Protein AF-A0A081RKS5-F1 (afdb_monomer_lite)

Foldseek 3Di:
DADWDFDFFQADDPPPGDDTDGQDIATPVLPVVLVVLLVVCCVVQPDPPDDSNNVSNQQPVQVGDDPSRHSNSSSVSCVVSRDDDDCVVPVVSRDDVPDPDDDDDDDDDDPPPD

Sequence (114 aa):
MYANYQMLLGGRSDGDTMLGQICHRVPAKRVIPVILKIIELFKEHKKPDDTLKSWIHRVATNSEDSEIKTLNDIRKAIDPLTIPPTKEEDPDFYLDYGSDTSYHTKTGKGECAA

Radius of gyration: 19.36 Å; chains: 1; bounding box: 32×30×69 Å

Secondary structure (DSSP, 8-state):
---EEEEEES-B-STT-BPPEEEEEEEGGGHHHHHHHHHHHHHHHPPTT--HHHHHHHHHTT---SS--SHHHHHHHHHHHHPPPPTTT-SGGGSPTT--SPP-------SS--

pLDDT: mean 88.57, std 11.99, range [44.41, 98.31]

Structure (mmCIF, N/CA/C/O backbone):
data_AF-A0A081RKS5-F1
#
_entry.id   AF-A0A081RKS5-F1
#
loop_
_atom_site.group_PDB
_atom_site.id
_atom_site.type_symbol
_atom_site.label_atom_id
_atom_site.label_alt_id
_atom_site.label_comp_id
_atom_site.label_asym_id
_atom_site.label_entity_id
_atom_site.label_seq_id
_atom_site.pdbx_PDB_ins_code
_atom_site.Cartn_x
_atom_site.Cartn_y
_atom_site.Cartn_z
_atom_site.occupancy
_atom_site.B_iso_or_equiv
_atom_site.auth_seq_id
_atom_site.auth_comp_id
_atom_site.auth_asym_id
_atom_site.auth_atom_id
_atom_site.pdbx_PDB_model_num
ATOM 1 N N . MET A 1 1 ? -5.347 4.565 20.993 1.00 75.00 1 MET A N 1
ATOM 2 C CA . MET A 1 1 ? -4.450 3.655 20.247 1.00 75.00 1 MET A CA 1
ATOM 3 C C . MET A 1 1 ? -5.303 2.948 19.210 1.00 75.00 1 MET A C 1
ATOM 5 O O . MET A 1 1 ? -6.434 2.635 19.546 1.00 75.00 1 MET A O 1
ATOM 9 N N . TYR A 1 2 ? -4.820 2.775 17.981 1.00 86.50 2 TYR A N 1
ATOM 10 C CA . TYR A 1 2 ? -5.541 2.093 16.898 1.00 86.50 2 TYR A CA 1
ATOM 11 C C . TYR A 1 2 ? -4.638 1.032 16.262 1.00 86.50 2 TYR A C 1
ATOM 13 O O . TYR A 1 2 ? -3.407 1.137 16.336 1.00 86.50 2 TYR A O 1
ATOM 21 N N . ALA A 1 3 ? -5.240 0.005 15.664 1.00 88.44 3 ALA A N 1
ATOM 22 C CA . ALA A 1 3 ? -4.509 -1.073 15.008 1.00 88.44 3 ALA A CA 1
ATOM 23 C C . ALA A 1 3 ? -3.773 -0.567 13.756 1.00 88.44 3 ALA A C 1
ATOM 25 O O . ALA A 1 3 ? -4.285 0.261 13.000 1.00 88.44 3 ALA A O 1
ATOM 26 N N . ASN A 1 4 ? -2.554 -1.066 13.540 1.00 92.44 4 ASN A N 1
ATOM 27 C CA . ASN A 1 4 ? -1.706 -0.709 12.406 1.00 92.44 4 ASN A CA 1
ATOM 28 C C . ASN A 1 4 ? -1.036 -1.953 11.828 1.00 92.44 4 ASN A C 1
ATOM 30 O O . ASN A 1 4 ? -0.602 -2.830 12.573 1.00 92.44 4 ASN A O 1
ATOM 34 N N . TYR A 1 5 ? -0.864 -1.967 10.511 1.00 94.44 5 TYR A N 1
ATOM 35 C CA . TYR A 1 5 ? -0.100 -2.979 9.793 1.00 94.44 5 TYR A CA 1
ATOM 36 C C . TYR A 1 5 ? 1.202 -2.392 9.261 1.00 94.44 5 TYR A C 1
ATOM 38 O O . TYR A 1 5 ? 1.255 -1.240 8.828 1.00 94.44 5 TYR A O 1
ATOM 46 N N . GLN A 1 6 ? 2.266 -3.189 9.267 1.00 96.56 6 GLN A N 1
ATOM 47 C CA . GLN A 1 6 ? 3.486 -2.850 8.546 1.00 96.56 6 GLN A CA 1
ATOM 48 C C . GLN A 1 6 ? 3.353 -3.346 7.107 1.00 96.56 6 GLN A C 1
ATOM 50 O O . GLN A 1 6 ? 3.217 -4.543 6.874 1.00 96.56 6 GLN A O 1
ATOM 55 N N . MET A 1 7 ? 3.375 -2.424 6.147 1.00 97.19 7 MET A N 1
ATOM 56 C CA . MET A 1 7 ? 3.329 -2.740 4.726 1.00 97.19 7 MET A CA 1
ATOM 57 C C . MET A 1 7 ? 4.746 -2.959 4.198 1.00 97.19 7 MET A C 1
ATOM 59 O O . MET A 1 7 ? 5.606 -2.080 4.321 1.00 97.19 7 MET A O 1
ATOM 63 N N . LEU A 1 8 ? 4.965 -4.122 3.587 1.00 96.81 8 LEU A N 1
ATOM 64 C CA . LEU A 1 8 ? 6.198 -4.469 2.893 1.00 96.81 8 LEU A CA 1
ATOM 65 C C . LEU A 1 8 ? 5.920 -4.590 1.390 1.00 96.81 8 LEU A C 1
ATOM 67 O O . LEU A 1 8 ? 4.906 -5.166 1.002 1.00 96.81 8 LEU A O 1
ATOM 71 N N . LEU A 1 9 ? 6.817 -4.070 0.553 1.00 96.00 9 LEU A N 1
ATOM 72 C CA . LEU A 1 9 ? 6.720 -4.116 -0.911 1.00 96.00 9 LEU A CA 1
ATOM 73 C C . LEU A 1 9 ? 8.016 -4.648 -1.535 1.00 96.00 9 LEU A C 1
ATOM 75 O O . LEU A 1 9 ? 9.073 -4.608 -0.914 1.00 96.00 9 LEU A O 1
ATOM 79 N N . GLY A 1 10 ? 7.934 -5.160 -2.765 1.00 92.75 10 GLY A N 1
ATOM 80 C CA . GLY A 1 10 ? 9.106 -5.615 -3.529 1.00 92.75 10 GLY A CA 1
ATOM 81 C C . GLY A 1 10 ? 9.590 -7.036 -3.224 1.00 92.75 10 GLY A C 1
ATOM 82 O O . GLY A 1 10 ? 10.551 -7.484 -3.840 1.00 92.75 10 GLY A O 1
ATOM 83 N N . GLY A 1 11 ? 8.920 -7.763 -2.323 1.00 93.00 11 GLY A N 1
ATOM 84 C CA . GLY A 1 11 ? 9.255 -9.158 -2.030 1.00 93.00 11 GLY A CA 1
ATOM 85 C C . GLY A 1 11 ? 8.946 -10.092 -3.205 1.00 93.00 11 GLY A C 1
ATOM 86 O O . GLY A 1 11 ? 7.909 -9.952 -3.859 1.00 93.00 11 GLY A O 1
ATOM 87 N N . ARG A 1 12 ? 9.836 -11.053 -3.470 1.00 88.88 12 ARG A N 1
ATOM 88 C CA . ARG A 1 12 ? 9.730 -12.033 -4.562 1.00 88.88 12 ARG A CA 1
ATOM 89 C C . ARG A 1 12 ? 10.275 -13.392 -4.140 1.00 88.88 12 ARG A C 1
ATOM 91 O O . ARG A 1 12 ? 11.187 -13.466 -3.324 1.00 88.88 12 ARG A O 1
ATOM 98 N N . SER A 1 13 ? 9.731 -14.452 -4.729 1.00 89.06 13 SER A N 1
ATOM 99 C CA . SER A 1 13 ? 10.110 -15.851 -4.476 1.00 89.06 13 SER A CA 1
ATOM 100 C C . SER A 1 13 ? 10.394 -16.640 -5.762 1.00 89.06 13 SER A C 1
ATOM 102 O O . SER A 1 13 ? 10.323 -17.866 -5.771 1.00 89.06 13 SER A O 1
ATOM 104 N N . ASP A 1 14 ? 10.646 -15.941 -6.870 1.00 85.75 14 ASP A N 1
ATOM 105 C CA . ASP A 1 14 ? 11.092 -16.536 -8.131 1.00 85.75 14 ASP A CA 1
ATOM 106 C C . ASP A 1 14 ? 12.629 -16.536 -8.230 1.00 85.75 14 ASP A C 1
ATOM 108 O O . ASP A 1 14 ? 13.313 -16.457 -7.208 1.00 85.75 14 ASP A O 1
ATOM 112 N N . GLY A 1 15 ? 13.180 -16.662 -9.445 1.00 76.56 15 GLY A N 1
ATOM 113 C CA . GLY A 1 15 ? 14.630 -16.707 -9.683 1.00 76.56 15 GLY A CA 1
ATOM 114 C C . GLY A 1 15 ? 15.408 -15.523 -9.093 1.00 76.56 15 GLY A C 1
ATOM 115 O O . GLY A 1 15 ? 16.572 -15.692 -8.747 1.00 76.56 15 GLY A O 1
ATOM 116 N N . ASP A 1 16 ? 14.737 -14.386 -8.878 1.00 79.19 16 ASP A N 1
ATOM 117 C CA . ASP A 1 16 ? 15.265 -13.190 -8.218 1.00 79.19 16 ASP A CA 1
ATOM 118 C C . ASP A 1 16 ? 14.630 -13.026 -6.828 1.00 79.19 16 ASP A C 1
ATOM 120 O O . ASP A 1 16 ? 13.920 -12.058 -6.540 1.00 79.19 16 ASP A O 1
ATOM 124 N N . THR A 1 17 ? 14.821 -14.023 -5.961 1.00 87.44 17 THR A N 1
ATOM 125 C CA . THR A 1 17 ? 14.226 -14.028 -4.618 1.00 87.44 17 THR A CA 1
ATOM 126 C C . THR A 1 17 ? 14.718 -12.837 -3.794 1.00 87.44 17 THR A C 1
ATOM 128 O O . THR A 1 17 ? 15.917 -12.634 -3.606 1.00 87.44 17 THR A O 1
ATOM 131 N N . MET A 1 18 ? 13.775 -12.064 -3.258 1.00 90.62 18 MET A N 1
ATOM 132 C CA . MET A 1 18 ? 14.034 -10.857 -2.475 1.00 90.62 18 MET A CA 1
ATOM 133 C C . MET A 1 18 ? 13.051 -10.763 -1.310 1.00 90.62 18 MET A C 1
ATOM 135 O O . MET A 1 18 ? 11.861 -11.045 -1.457 1.00 90.62 18 MET A O 1
ATOM 139 N N . LEU A 1 19 ? 13.530 -10.317 -0.148 1.00 93.25 19 LEU A N 1
ATOM 140 C CA . LEU A 1 19 ? 12.648 -9.967 0.964 1.00 93.25 19 LEU A CA 1
ATOM 141 C C . LEU A 1 19 ? 11.908 -8.662 0.660 1.00 93.25 19 LEU A C 1
ATOM 143 O O . LEU A 1 19 ? 12.458 -7.747 0.048 1.00 93.25 19 LEU A O 1
ATOM 147 N N . GLY A 1 20 ? 10.662 -8.568 1.125 1.00 93.19 20 GLY A N 1
ATOM 148 C CA . GLY A 1 20 ? 9.922 -7.313 1.075 1.00 93.19 20 GLY A CA 1
ATOM 149 C C . GLY A 1 20 ? 10.617 -6.234 1.904 1.00 93.19 20 GLY A C 1
ATOM 150 O O . GLY A 1 20 ? 11.129 -6.496 2.991 1.00 93.19 20 GLY A O 1
ATOM 151 N N . GLN A 1 21 ? 10.616 -5.010 1.397 1.00 94.56 21 GLN A N 1
ATOM 152 C CA . GLN A 1 21 ? 11.156 -3.844 2.078 1.00 94.56 21 GLN A CA 1
ATOM 153 C C . GLN A 1 21 ? 10.030 -3.080 2.764 1.00 94.56 21 GLN A C 1
ATOM 155 O O . GLN A 1 21 ? 8.934 -2.941 2.220 1.00 94.56 21 GLN A O 1
ATOM 160 N N . ILE A 1 22 ? 10.301 -2.572 3.966 1.00 95.62 22 ILE A N 1
ATOM 161 C CA . ILE A 1 22 ? 9.341 -1.766 4.723 1.00 95.62 22 ILE A CA 1
ATOM 162 C C . ILE A 1 22 ? 9.034 -0.493 3.927 1.00 95.62 22 ILE A C 1
ATOM 164 O O . ILE A 1 22 ? 9.928 0.314 3.686 1.00 95.62 22 ILE A O 1
ATOM 168 N N . CYS A 1 23 ? 7.767 -0.301 3.561 1.00 96.19 23 CYS A N 1
ATOM 169 C CA . CYS A 1 23 ? 7.312 0.885 2.838 1.00 96.19 23 CYS A CA 1
ATOM 170 C C . CYS A 1 23 ? 6.603 1.875 3.773 1.00 96.19 23 CYS A C 1
ATOM 172 O O . CYS A 1 23 ? 6.992 3.038 3.840 1.00 96.19 23 CYS A O 1
ATOM 174 N N . HIS A 1 24 ? 5.598 1.423 4.537 1.00 96.69 24 HIS A N 1
ATOM 175 C CA . HIS A 1 24 ? 4.825 2.299 5.428 1.00 96.69 24 HIS A CA 1
ATOM 176 C C . HIS A 1 24 ? 4.157 1.521 6.576 1.00 96.69 24 HIS A C 1
ATOM 178 O O . HIS A 1 24 ? 3.910 0.321 6.470 1.00 96.69 24 HIS A O 1
ATOM 184 N N . ARG A 1 25 ? 3.829 2.202 7.680 1.00 95.81 25 ARG A N 1
ATOM 185 C CA . ARG A 1 25 ? 2.857 1.732 8.688 1.00 95.81 25 ARG A CA 1
ATOM 186 C C . ARG A 1 25 ? 1.458 2.253 8.370 1.00 95.81 25 ARG A C 1
ATOM 188 O O . ARG A 1 25 ? 1.275 3.462 8.326 1.00 95.81 25 ARG A O 1
ATOM 195 N N . VAL A 1 26 ? 0.497 1.373 8.136 1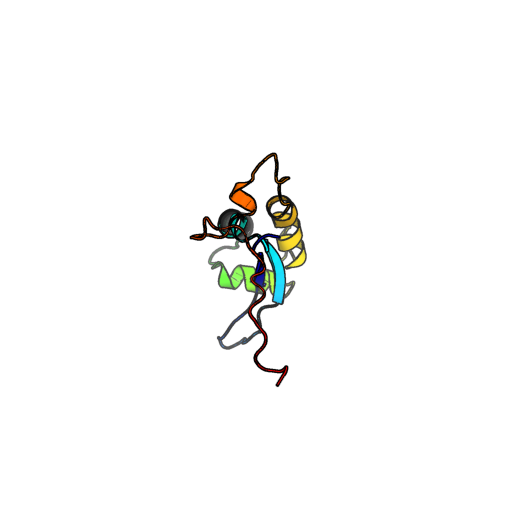.00 96.69 26 VAL A N 1
ATOM 196 C CA . VAL A 1 26 ? -0.838 1.741 7.654 1.00 96.69 26 VAL A CA 1
ATOM 197 C C . VAL A 1 26 ? -1.876 1.450 8.740 1.00 96.69 26 VAL A C 1
ATOM 199 O O . VAL A 1 26 ? -1.947 0.304 9.195 1.00 96.69 26 VAL A O 1
ATOM 202 N N . PRO A 1 27 ? -2.698 2.434 9.149 1.00 95.06 27 PRO A N 1
ATOM 203 C CA . PRO A 1 27 ? -3.825 2.186 10.043 1.00 95.06 27 PRO A CA 1
ATOM 204 C C . PRO A 1 27 ? -4.767 1.136 9.452 1.00 95.06 27 PRO A C 1
ATOM 206 O O . PRO A 1 27 ? -5.054 1.177 8.255 1.00 95.06 27 PRO A O 1
ATOM 209 N N . ALA A 1 28 ? -5.292 0.221 10.270 1.00 92.38 28 ALA A N 1
ATOM 210 C CA . ALA A 1 28 ? -6.139 -0.878 9.795 1.00 92.38 28 ALA A CA 1
ATOM 211 C C . ALA A 1 28 ? -7.319 -0.380 8.935 1.00 92.38 28 ALA A C 1
ATOM 213 O O . ALA A 1 28 ? -7.568 -0.889 7.842 1.00 92.38 28 ALA A O 1
ATOM 214 N N . LYS A 1 29 ? -7.972 0.705 9.367 1.00 92.44 29 LYS A N 1
ATOM 215 C CA . LYS A 1 29 ? -9.094 1.351 8.665 1.00 92.44 29 LYS A CA 1
ATOM 216 C C . LYS A 1 29 ? -8.702 2.046 7.344 1.00 92.44 29 LYS A C 1
ATOM 218 O O . LYS A 1 29 ? -9.575 2.423 6.571 1.00 92.44 29 LYS A O 1
ATOM 223 N N . ARG A 1 30 ? -7.405 2.187 7.038 1.00 95.25 30 ARG A N 1
ATOM 224 C CA . ARG A 1 30 ? -6.871 2.816 5.807 1.00 95.25 30 ARG A CA 1
ATOM 225 C C . ARG A 1 30 ? -6.240 1.832 4.823 1.00 95.25 30 ARG A C 1
ATOM 227 O O . ARG A 1 30 ? -5.829 2.251 3.745 1.00 95.25 30 ARG A O 1
ATOM 234 N N . VAL A 1 31 ? -6.207 0.535 5.137 1.00 95.19 31 VAL A N 1
ATOM 235 C CA . VAL A 1 31 ? -5.598 -0.486 4.265 1.00 95.19 31 VAL A CA 1
ATOM 236 C C . VAL A 1 31 ? -6.231 -0.499 2.870 1.00 95.19 31 VAL A C 1
ATOM 238 O O . VAL A 1 31 ? -5.506 -0.469 1.880 1.00 95.19 31 VAL A O 1
ATOM 241 N N . ILE A 1 32 ? -7.565 -0.483 2.776 1.00 95.31 32 ILE A N 1
ATOM 242 C CA . ILE A 1 32 ? -8.270 -0.505 1.483 1.00 95.31 32 ILE A CA 1
ATOM 243 C C . ILE A 1 32 ? -7.932 0.738 0.635 1.00 95.31 32 ILE A C 1
ATOM 245 O O . ILE A 1 32 ? -7.458 0.55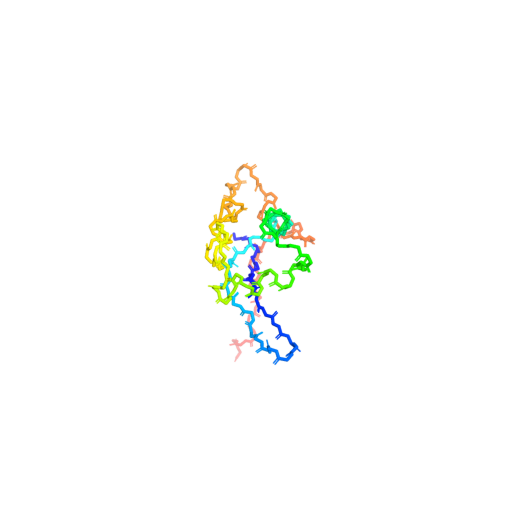1 -0.486 1.00 95.31 32 ILE A O 1
ATOM 249 N N . PRO A 1 33 ? -8.086 1.987 1.133 1.00 96.81 33 PRO A N 1
ATOM 250 C CA . PRO A 1 33 ? -7.656 3.181 0.401 1.00 96.81 33 PRO A CA 1
ATOM 251 C C . PRO A 1 33 ? -6.200 3.136 -0.072 1.00 96.81 33 PRO A C 1
ATOM 253 O O . PRO A 1 33 ? -5.910 3.515 -1.203 1.00 96.81 33 PRO A O 1
ATOM 256 N N . VAL A 1 34 ? -5.284 2.641 0.767 1.00 98.06 34 VAL A N 1
ATOM 257 C CA . VAL A 1 34 ? -3.863 2.524 0.410 1.00 98.06 34 VAL A CA 1
ATOM 258 C C . VAL A 1 34 ? -3.653 1.524 -0.731 1.00 98.06 34 VAL A C 1
ATOM 260 O O . VAL A 1 34 ? -2.931 1.832 -1.677 1.00 98.06 34 VAL A O 1
ATOM 263 N N . ILE A 1 35 ? -4.310 0.359 -0.696 1.00 97.75 35 ILE A N 1
ATOM 264 C CA . ILE A 1 35 ? -4.242 -0.629 -1.786 1.00 97.75 35 ILE A CA 1
ATOM 265 C C . ILE A 1 35 ? -4.791 -0.038 -3.088 1.00 97.75 35 ILE A C 1
ATOM 267 O O . ILE A 1 35 ? -4.165 -0.187 -4.136 1.00 97.75 35 ILE A O 1
ATOM 271 N N . LEU A 1 36 ? -5.929 0.662 -3.029 1.00 98.31 36 LEU A N 1
ATOM 272 C CA . LEU A 1 36 ? -6.508 1.324 -4.199 1.00 98.31 36 LEU A CA 1
ATOM 273 C C . LEU A 1 36 ? -5.548 2.365 -4.778 1.00 98.31 36 LEU A C 1
ATOM 275 O O . LEU A 1 36 ? -5.320 2.363 -5.986 1.00 98.31 36 LEU A O 1
ATOM 279 N N . LYS A 1 37 ? -4.901 3.171 -3.927 1.00 98.12 37 LYS A N 1
ATOM 280 C CA . LYS A 1 37 ? -3.913 4.151 -4.382 1.00 98.12 37 LYS A CA 1
ATOM 281 C C . LYS A 1 37 ? -2.711 3.497 -5.066 1.00 98.12 37 LYS A C 1
ATOM 283 O O . LYS A 1 37 ? -2.249 3.989 -6.088 1.00 98.12 37 LYS A O 1
ATOM 288 N N . ILE A 1 38 ? -2.227 2.362 -4.559 1.00 97.75 38 ILE A N 1
ATOM 289 C CA . ILE A 1 38 ? -1.147 1.600 -5.211 1.00 97.75 38 ILE A CA 1
ATOM 290 C C . ILE A 1 38 ? -1.593 1.086 -6.588 1.00 97.75 38 ILE A C 1
ATOM 292 O O . ILE A 1 38 ? -0.817 1.136 -7.541 1.00 97.75 38 ILE A O 1
ATOM 296 N N . ILE A 1 39 ? -2.839 0.619 -6.715 1.00 97.94 39 ILE A N 1
ATOM 297 C CA . ILE A 1 39 ? -3.398 0.174 -7.999 1.00 97.94 39 ILE A CA 1
ATOM 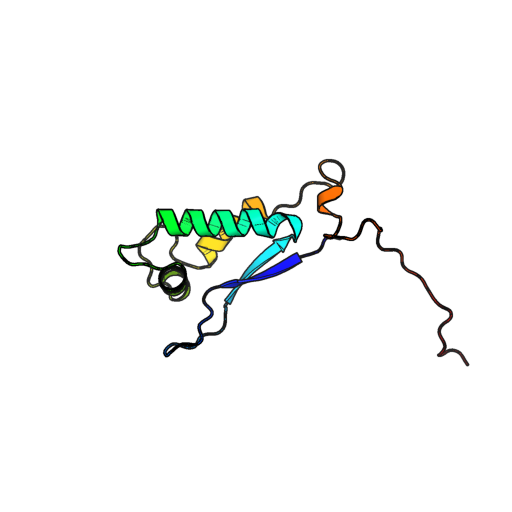298 C C . ILE A 1 39 ? -3.512 1.346 -8.984 1.00 97.94 39 ILE A C 1
ATOM 300 O O . ILE A 1 39 ? -3.219 1.165 -10.164 1.00 97.94 39 ILE A O 1
ATOM 304 N N . GLU A 1 40 ? -3.910 2.535 -8.530 1.00 98.06 40 GLU A N 1
ATOM 305 C CA . GLU A 1 40 ? -3.932 3.749 -9.358 1.00 98.06 40 GLU A CA 1
ATOM 306 C C . GLU A 1 40 ? -2.537 4.093 -9.881 1.00 98.06 40 GLU A C 1
ATOM 308 O O . GLU A 1 40 ? -2.356 4.172 -11.094 1.00 98.06 40 GLU A O 1
ATOM 313 N N . LEU A 1 41 ? -1.540 4.181 -8.991 1.00 97.50 41 LEU A N 1
ATOM 314 C CA . LEU A 1 41 ? -0.150 4.458 -9.371 1.00 97.50 41 LEU A CA 1
ATOM 315 C C . LEU A 1 41 ? 0.375 3.426 -10.374 1.00 97.50 41 LEU A C 1
ATOM 317 O O . LEU A 1 41 ? 1.026 3.778 -11.354 1.00 97.50 41 LEU A O 1
ATOM 321 N N . PHE A 1 42 ? 0.048 2.149 -10.171 1.00 97.38 42 PHE A N 1
ATOM 322 C CA . PHE A 1 42 ? 0.389 1.105 -11.128 1.00 97.38 42 PHE A CA 1
ATOM 323 C C . PHE A 1 42 ? -0.254 1.359 -12.496 1.00 97.38 42 PHE A C 1
ATOM 325 O O . PHE A 1 42 ? 0.419 1.273 -13.516 1.00 97.38 42 PHE A O 1
ATOM 332 N N . LYS A 1 43 ? -1.549 1.681 -12.553 1.00 96.62 43 LYS A N 1
ATOM 333 C CA . LYS A 1 43 ? -2.243 1.928 -13.827 1.00 96.62 43 LYS A CA 1
ATOM 334 C C . LYS A 1 43 ? -1.699 3.159 -14.556 1.00 96.62 43 LYS A C 1
ATOM 336 O O . LYS A 1 43 ? -1.691 3.143 -15.783 1.00 96.62 43 LYS A O 1
ATOM 341 N N . GLU A 1 44 ? -1.253 4.172 -13.820 1.00 96.50 44 GLU A N 1
ATOM 342 C CA . GLU A 1 44 ? -0.676 5.412 -14.351 1.00 96.50 44 GLU A CA 1
ATOM 343 C C . GLU A 1 44 ? 0.765 5.233 -14.855 1.00 96.50 44 GLU A C 1
ATOM 345 O O . GLU A 1 44 ? 1.127 5.811 -15.878 1.00 96.50 44 GLU A O 1
ATOM 350 N N . HIS A 1 45 ? 1.580 4.419 -14.174 1.00 95.69 45 HIS A N 1
ATOM 351 C CA . HIS A 1 45 ? 3.028 4.328 -14.418 1.00 95.69 45 HIS A CA 1
ATOM 352 C C . HIS A 1 45 ? 3.508 2.985 -14.991 1.00 95.69 45 HIS A C 1
ATOM 354 O O . HIS A 1 45 ? 4.709 2.795 -15.208 1.00 95.69 45 HIS A O 1
ATOM 360 N N . LYS A 1 46 ? 2.603 2.037 -15.254 1.00 94.75 46 LYS A N 1
ATOM 361 C CA . LYS A 1 46 ? 2.959 0.773 -15.907 1.00 94.75 46 LYS A CA 1
ATOM 362 C C . LYS A 1 46 ? 3.421 0.984 -17.352 1.00 94.75 46 LYS A C 1
ATOM 364 O O . LYS A 1 46 ? 2.877 1.799 -18.096 1.00 94.75 46 LYS A O 1
ATOM 369 N N . LYS A 1 47 ? 4.380 0.169 -17.773 1.00 94.50 47 LYS A N 1
ATOM 370 C CA . LYS A 1 47 ? 4.803 -0.006 -19.166 1.00 94.50 47 LYS A CA 1
ATOM 371 C C . LYS A 1 47 ? 3.904 -1.041 -19.867 1.00 94.50 47 LYS A C 1
ATOM 373 O O . LYS A 1 47 ? 3.107 -1.719 -19.205 1.00 94.50 47 LYS A O 1
ATOM 378 N N . PRO A 1 48 ? 3.972 -1.169 -21.205 1.00 94.31 48 PRO A N 1
ATOM 379 C CA . PRO A 1 48 ? 3.345 -2.291 -21.898 1.00 94.31 48 PRO A CA 1
ATOM 380 C C . PRO A 1 48 ? 3.763 -3.625 -21.263 1.00 94.31 48 PRO A C 1
ATOM 382 O O . PRO A 1 48 ? 4.909 -3.777 -20.849 1.00 94.31 48 PRO A O 1
ATOM 385 N N . ASP A 1 49 ? 2.809 -4.546 -21.137 1.00 93.31 49 ASP A N 1
ATOM 386 C CA . ASP A 1 49 ? 2.989 -5.899 -20.579 1.00 93.31 49 ASP A CA 1
ATOM 387 C C . ASP A 1 49 ? 3.393 -5.994 -19.097 1.00 93.31 49 ASP A C 1
ATOM 389 O O . ASP A 1 49 ? 3.601 -7.090 -18.570 1.00 93.31 49 ASP A O 1
ATOM 393 N N . ASP A 1 50 ? 3.428 -4.871 -18.376 1.00 94.31 50 ASP A N 1
ATOM 394 C CA . ASP A 1 50 ? 3.657 -4.899 -16.939 1.00 94.31 50 ASP A CA 1
ATOM 395 C C . ASP A 1 50 ? 2.519 -5.590 -16.182 1.00 94.31 50 ASP A C 1
ATOM 397 O O . ASP A 1 50 ? 1.328 -5.303 -16.347 1.00 94.31 50 ASP A O 1
ATOM 401 N N . THR A 1 51 ? 2.926 -6.412 -15.222 1.00 95.12 51 THR A N 1
ATOM 402 C CA . THR A 1 51 ? 2.099 -6.817 -14.088 1.00 95.12 51 THR A CA 1
ATOM 403 C C . THR A 1 51 ? 2.398 -5.905 -12.898 1.00 95.12 51 THR A C 1
ATOM 405 O O . THR A 1 51 ? 3.465 -5.294 -12.823 1.00 95.12 51 THR A O 1
ATOM 408 N N . LEU A 1 52 ? 1.511 -5.868 -11.898 1.00 94.81 52 LEU A N 1
ATOM 409 C CA . LEU A 1 52 ? 1.791 -5.142 -10.651 1.00 94.81 52 LEU A CA 1
ATOM 410 C C . LEU A 1 52 ? 3.117 -5.605 -10.019 1.00 94.81 52 LEU A C 1
ATOM 412 O O . LEU A 1 52 ? 3.896 -4.798 -9.522 1.00 94.81 52 LEU A O 1
ATOM 416 N 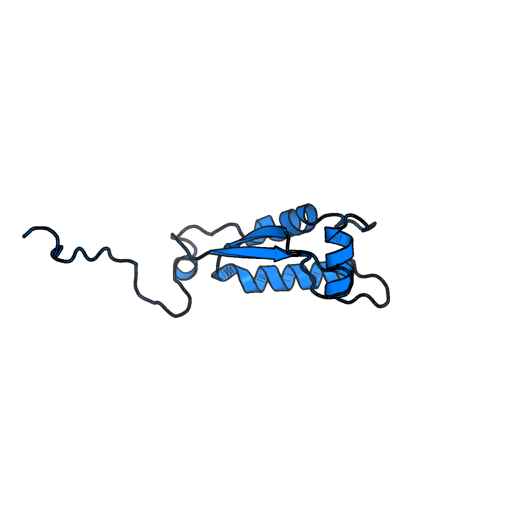N . LYS A 1 53 ? 3.401 -6.911 -10.102 1.00 92.81 53 LYS A N 1
ATOM 417 C CA . LYS A 1 53 ? 4.637 -7.525 -9.609 1.00 92.81 53 LYS A CA 1
ATOM 418 C C . LYS A 1 53 ? 5.883 -7.009 -10.342 1.00 92.81 53 LYS A C 1
ATOM 420 O O . LYS A 1 53 ? 6.876 -6.708 -9.683 1.00 92.81 53 LYS A O 1
ATOM 425 N N . SER A 1 54 ? 5.866 -6.934 -11.678 1.00 93.50 54 SER A N 1
ATOM 426 C CA . SER A 1 54 ? 7.024 -6.461 -12.460 1.00 93.50 54 SER A CA 1
ATOM 427 C C . SER A 1 54 ? 7.274 -4.970 -12.262 1.00 93.50 54 SER A C 1
ATOM 429 O O . SER A 1 54 ? 8.424 -4.567 -12.096 1.00 93.50 54 SER A O 1
ATOM 431 N N . TRP A 1 55 ? 6.209 -4.173 -12.186 1.00 95.81 55 TRP A N 1
ATOM 432 C CA . TRP A 1 55 ? 6.314 -2.742 -11.926 1.00 95.81 55 TRP A CA 1
ATOM 433 C C . TRP A 1 55 ? 6.844 -2.446 -10.516 1.00 95.81 55 TRP A C 1
ATOM 435 O O . TRP A 1 55 ? 7.855 -1.763 -10.383 1.00 95.81 55 TRP A O 1
ATOM 445 N N . ILE A 1 56 ? 6.258 -3.035 -9.461 1.00 95.06 56 ILE A N 1
ATOM 446 C CA . ILE A 1 56 ? 6.758 -2.856 -8.083 1.00 95.06 56 ILE A CA 1
ATOM 447 C C . ILE A 1 56 ? 8.224 -3.283 -7.972 1.00 95.06 56 ILE A C 1
ATOM 449 O O . ILE A 1 56 ? 8.988 -2.652 -7.248 1.00 95.06 56 ILE A O 1
ATOM 453 N N . HIS A 1 57 ? 8.633 -4.337 -8.682 1.00 93.19 57 HIS A N 1
ATOM 454 C CA . HIS A 1 57 ? 10.027 -4.765 -8.685 1.00 93.19 57 HIS A CA 1
ATOM 455 C C . HIS A 1 57 ? 10.960 -3.698 -9.263 1.00 93.19 57 HIS A C 1
ATOM 457 O O . HIS A 1 57 ? 11.943 -3.374 -8.610 1.00 93.19 57 HIS A O 1
ATOM 463 N N . ARG A 1 58 ? 10.621 -3.088 -10.406 1.00 93.38 58 ARG A N 1
ATOM 464 C CA . ARG A 1 58 ? 11.398 -1.971 -10.973 1.00 93.38 58 ARG A CA 1
ATOM 465 C C . ARG A 1 58 ? 11.515 -0.786 -10.023 1.00 93.38 58 ARG A C 1
ATOM 467 O O . ARG A 1 58 ? 12.602 -0.231 -9.881 1.00 93.38 58 ARG A O 1
ATOM 474 N N . VAL A 1 59 ? 10.420 -0.430 -9.353 1.00 95.25 59 VAL A N 1
ATOM 475 C CA . VAL A 1 59 ? 10.414 0.639 -8.345 1.00 95.25 59 VAL A CA 1
ATOM 476 C C . VAL A 1 59 ? 11.282 0.259 -7.136 1.00 95.25 59 VAL A C 1
ATOM 478 O O . VAL A 1 59 ? 12.012 1.091 -6.605 1.00 95.25 59 VAL A O 1
ATOM 481 N N . ALA A 1 60 ? 11.248 -1.004 -6.699 1.00 93.06 60 ALA A N 1
ATOM 482 C CA . ALA A 1 60 ? 12.050 -1.496 -5.577 1.00 93.06 60 ALA A CA 1
ATOM 483 C C . ALA A 1 60 ? 13.551 -1.601 -5.899 1.00 93.06 60 ALA A C 1
ATOM 485 O O . ALA A 1 60 ? 14.383 -1.427 -5.010 1.00 93.06 60 ALA A O 1
ATOM 486 N N . THR A 1 61 ? 13.912 -1.854 -7.159 1.00 92.06 61 THR A N 1
ATOM 487 C CA . THR A 1 61 ? 15.304 -1.906 -7.632 1.00 92.06 61 THR A CA 1
ATOM 488 C C . THR A 1 61 ? 15.802 -0.570 -8.185 1.00 92.06 61 THR A C 1
ATOM 490 O O . THR A 1 61 ? 16.883 -0.521 -8.771 1.00 92.06 61 THR A O 1
ATOM 493 N N . ASN A 1 62 ? 15.035 0.517 -8.020 1.00 91.44 62 ASN A N 1
ATOM 494 C CA . ASN A 1 62 ? 15.336 1.857 -8.540 1.00 91.44 62 ASN A CA 1
ATOM 495 C C . ASN A 1 62 ? 15.654 1.869 -10.050 1.00 91.44 62 ASN A C 1
ATOM 497 O O . ASN A 1 62 ? 16.452 2.673 -10.525 1.00 91.44 62 ASN A O 1
ATOM 501 N N . SER A 1 63 ? 15.066 0.938 -10.801 1.00 89.00 63 SER A N 1
ATOM 502 C CA . SER A 1 63 ? 15.227 0.798 -12.257 1.00 89.00 63 SER A CA 1
ATOM 503 C C . SER A 1 63 ? 14.082 1.468 -13.027 1.00 89.00 63 SER A C 1
ATOM 505 O O . SER A 1 63 ? 13.915 1.262 -14.228 1.00 89.00 63 SER A O 1
ATOM 507 N N . GLU A 1 64 ? 13.260 2.231 -12.312 1.00 90.31 64 GLU A N 1
ATOM 508 C CA . GLU A 1 64 ? 12.114 2.962 -12.819 1.00 90.31 64 GLU A CA 1
ATOM 509 C C . GLU A 1 64 ? 12.510 4.352 -13.334 1.00 90.31 64 GLU A C 1
ATOM 511 O O . GLU A 1 64 ? 13.281 5.069 -12.698 1.00 90.31 64 GLU A O 1
ATOM 516 N N . ASP A 1 65 ? 11.957 4.747 -14.479 1.00 89.00 65 ASP A N 1
ATOM 517 C CA . ASP A 1 65 ? 12.218 6.022 -15.157 1.00 89.00 65 ASP A CA 1
ATOM 518 C C . ASP A 1 65 ? 11.038 7.009 -15.098 1.00 89.00 65 ASP A C 1
ATOM 520 O O . ASP A 1 65 ? 11.207 8.173 -15.465 1.00 89.00 65 ASP A O 1
ATOM 524 N N . SER A 1 66 ? 9.874 6.580 -14.599 1.00 88.81 66 SER A N 1
ATOM 525 C CA . SER A 1 66 ? 8.699 7.433 -14.369 1.00 88.81 66 SER A CA 1
ATOM 526 C C . SER A 1 66 ? 8.824 8.306 -13.106 1.00 88.81 66 SER A C 1
ATOM 528 O O . SER A 1 66 ? 9.881 8.387 -12.486 1.00 88.81 66 SER A O 1
ATOM 530 N N . GLU A 1 67 ? 7.750 8.999 -12.718 1.00 90.00 67 GLU A N 1
ATOM 531 C CA . GLU A 1 67 ? 7.724 9.857 -11.521 1.00 90.00 67 GLU A CA 1
ATOM 532 C C . GLU A 1 67 ? 7.868 9.064 -10.206 1.00 90.00 67 GLU A C 1
ATOM 534 O O . GLU A 1 67 ? 8.476 9.544 -9.249 1.00 90.00 67 GLU A O 1
ATOM 539 N N . ILE A 1 68 ? 7.359 7.827 -10.153 1.00 95.00 68 ILE A N 1
ATOM 540 C CA . ILE A 1 68 ? 7.418 6.960 -8.966 1.00 95.00 68 ILE A CA 1
ATOM 541 C C . ILE A 1 68 ? 8.663 6.074 -9.043 1.00 95.00 68 ILE A C 1
ATOM 543 O O . ILE A 1 68 ? 8.581 4.892 -9.354 1.00 95.00 68 ILE A O 1
ATOM 547 N N . LYS A 1 69 ? 9.840 6.649 -8.784 1.00 93.94 69 LYS A N 1
ATOM 548 C CA . LYS A 1 69 ? 11.129 5.974 -9.033 1.00 93.94 69 LYS A CA 1
ATOM 549 C C . LYS A 1 69 ? 11.510 4.953 -7.972 1.00 93.94 69 LYS A C 1
ATOM 551 O O . LYS A 1 69 ? 12.198 3.978 -8.265 1.00 93.94 69 LYS A O 1
ATOM 556 N N . THR A 1 70 ? 11.103 5.208 -6.734 1.00 95.62 70 THR A N 1
ATOM 557 C CA . THR A 1 70 ? 11.534 4.453 -5.556 1.00 95.62 70 THR A CA 1
ATOM 558 C C . THR A 1 70 ? 10.352 4.091 -4.660 1.00 95.62 70 THR A C 1
ATOM 560 O O . THR A 1 70 ? 9.290 4.718 -4.703 1.00 95.62 70 THR A O 1
ATOM 563 N N . LEU A 1 71 ? 10.537 3.123 -3.753 1.00 95.31 71 LEU A N 1
ATOM 564 C CA . LEU A 1 71 ? 9.521 2.818 -2.731 1.00 95.31 71 LEU A CA 1
ATOM 565 C C . LEU A 1 71 ? 9.208 4.015 -1.820 1.00 95.31 71 LEU A C 1
ATOM 567 O O . LEU A 1 71 ? 8.127 4.077 -1.235 1.00 95.31 71 LEU A O 1
ATOM 571 N N . ASN A 1 72 ? 10.134 4.969 -1.700 1.00 96.19 72 ASN A N 1
ATOM 572 C CA . ASN A 1 72 ? 9.909 6.200 -0.953 1.00 96.19 72 ASN A CA 1
ATOM 573 C C . ASN A 1 72 ? 8.931 7.140 -1.675 1.00 96.19 72 ASN A C 1
ATOM 575 O O . ASN A 1 72 ? 8.216 7.891 -1.018 1.00 96.19 72 ASN A O 1
ATOM 579 N N . ASP A 1 73 ? 8.854 7.083 -3.002 1.00 96.81 73 ASP A N 1
ATOM 580 C CA . ASP A 1 73 ? 7.891 7.876 -3.769 1.00 96.81 73 ASP A CA 1
ATOM 581 C C . ASP A 1 73 ? 6.484 7.282 -3.645 1.00 96.81 73 ASP A C 1
ATOM 583 O O . ASP A 1 73 ? 5.529 8.022 -3.408 1.00 96.81 73 ASP A O 1
ATOM 587 N N . ILE A 1 74 ? 6.364 5.945 -3.649 1.00 97.00 74 ILE A N 1
ATOM 588 C CA . ILE A 1 74 ? 5.113 5.262 -3.269 1.00 97.00 74 ILE A CA 1
ATOM 589 C C . ILE A 1 74 ? 4.697 5.680 -1.858 1.00 97.00 74 ILE A C 1
ATOM 591 O O . ILE A 1 74 ? 3.544 6.049 -1.649 1.00 97.00 74 ILE A O 1
ATOM 595 N N . ARG A 1 75 ? 5.632 5.652 -0.897 1.00 97.25 75 ARG A N 1
ATOM 596 C CA . ARG A 1 75 ? 5.380 6.066 0.489 1.00 97.25 75 ARG A CA 1
ATOM 597 C C . ARG A 1 75 ? 4.806 7.486 0.546 1.00 97.25 75 ARG A C 1
ATOM 599 O O . ARG A 1 75 ? 3.717 7.666 1.077 1.00 97.25 75 ARG A O 1
ATOM 606 N N . LYS A 1 76 ? 5.470 8.465 -0.074 1.00 97.50 76 LYS A N 1
ATOM 607 C CA . LYS A 1 76 ? 4.993 9.859 -0.129 1.00 97.50 76 LYS A CA 1
ATOM 608 C C . LYS A 1 76 ? 3.599 9.989 -0.742 1.00 97.50 76 LYS A C 1
ATOM 610 O O . LYS A 1 76 ? 2.802 10.795 -0.276 1.00 97.50 76 LYS A O 1
ATOM 615 N N . ALA A 1 77 ? 3.294 9.202 -1.773 1.00 97.06 77 ALA A N 1
ATOM 616 C CA . ALA A 1 77 ? 1.984 9.224 -2.419 1.00 97.06 77 ALA A CA 1
ATOM 617 C C . ALA A 1 77 ? 0.856 8.683 -1.520 1.00 97.06 77 ALA A C 1
ATOM 619 O O . ALA A 1 77 ? -0.299 9.071 -1.697 1.00 97.06 77 ALA A O 1
ATOM 620 N N . ILE A 1 78 ? 1.172 7.806 -0.559 1.00 97.19 78 ILE A N 1
ATOM 621 C CA . ILE A 1 78 ? 0.197 7.251 0.392 1.00 97.19 78 ILE A CA 1
ATOM 622 C C . ILE A 1 78 ? 0.198 7.950 1.756 1.00 97.19 78 ILE A C 1
ATOM 624 O O . ILE A 1 78 ? -0.793 7.813 2.471 1.00 97.19 78 ILE A O 1
ATOM 628 N N . ASP A 1 79 ? 1.244 8.712 2.109 1.00 97.19 79 ASP A N 1
ATOM 629 C CA . ASP A 1 79 ? 1.358 9.442 3.383 1.00 97.19 79 ASP A CA 1
ATOM 630 C C . ASP A 1 79 ? 0.045 10.177 3.751 1.00 97.19 79 ASP A C 1
ATOM 632 O O . ASP A 1 79 ? -0.454 9.955 4.861 1.00 97.19 79 ASP A O 1
ATOM 636 N N . PRO A 1 80 ? -0.609 10.945 2.845 1.00 97.00 80 PRO A N 1
ATOM 637 C CA . PRO A 1 80 ? -1.839 11.673 3.177 1.00 97.00 80 PRO A CA 1
ATOM 638 C C . PRO A 1 80 ? -3.011 10.775 3.591 1.00 97.00 80 PRO A C 1
ATOM 640 O O . PRO A 1 80 ? -3.866 11.188 4.369 1.00 97.00 80 PRO A O 1
ATOM 643 N N . LEU A 1 81 ? -3.053 9.536 3.096 1.00 96.31 81 LEU A N 1
ATOM 644 C CA . LEU A 1 81 ? -4.117 8.573 3.397 1.00 96.31 81 LEU A CA 1
ATOM 645 C C . LEU A 1 81 ? -3.941 7.923 4.772 1.00 96.31 81 LEU A C 1
ATOM 647 O O . LEU A 1 81 ? -4.879 7.325 5.298 1.00 96.31 81 LEU A O 1
ATOM 651 N N . THR A 1 82 ? -2.740 8.006 5.345 1.00 95.44 82 THR A N 1
ATOM 652 C CA . THR A 1 82 ? -2.398 7.366 6.622 1.00 95.44 82 THR A CA 1
ATOM 653 C C . THR A 1 82 ? -2.521 8.299 7.822 1.00 95.44 82 THR A C 1
ATOM 655 O O . THR A 1 82 ? -2.382 7.842 8.957 1.00 95.44 82 THR A O 1
ATOM 658 N N . ILE A 1 83 ? -2.827 9.579 7.590 1.00 95.00 83 ILE A N 1
ATOM 659 C CA . ILE A 1 83 ? -3.053 10.558 8.651 1.00 95.00 83 ILE A CA 1
ATOM 660 C C . ILE A 1 83 ? -4.343 10.174 9.396 1.00 95.00 83 ILE A C 1
ATOM 662 O O . ILE A 1 83 ? -5.413 10.099 8.777 1.00 95.00 83 ILE A O 1
ATOM 666 N N . PRO A 1 84 ? -4.267 9.877 10.706 1.00 93.19 84 PRO A N 1
ATOM 667 C CA . PRO A 1 84 ? -5.453 9.563 11.481 1.00 93.19 84 PRO A CA 1
ATOM 668 C C . PRO A 1 84 ? -6.292 10.838 11.684 1.00 93.19 84 PRO A C 1
ATOM 670 O O . PRO A 1 84 ? -5.720 11.890 11.980 1.00 93.19 84 PRO A O 1
ATOM 673 N N . PRO A 1 85 ? -7.627 10.758 11.560 1.00 94.31 85 PRO A N 1
ATOM 674 C CA . PRO A 1 85 ? -8.512 11.824 12.024 1.00 94.31 85 PRO A CA 1
ATOM 675 C C . PRO A 1 85 ? -8.431 11.939 13.551 1.00 94.31 85 PRO A C 1
ATOM 677 O O . PRO A 1 85 ? -7.916 11.038 14.216 1.00 94.31 85 PRO A O 1
ATOM 680 N N . THR A 1 86 ? -8.948 13.017 14.134 1.00 93.94 86 THR A N 1
ATOM 681 C CA . THR A 1 86 ? -9.129 13.069 15.589 1.00 93.94 86 THR A CA 1
ATOM 682 C C . THR A 1 86 ? -10.249 12.126 16.034 1.00 93.94 86 THR A C 1
ATOM 684 O O . THR A 1 86 ? -11.126 11.742 15.259 1.00 93.94 86 THR A O 1
ATOM 687 N N . LYS A 1 87 ? -10.250 11.753 17.320 1.00 89.25 87 LYS A N 1
ATOM 688 C CA . LYS A 1 87 ? -11.287 10.874 17.885 1.00 89.25 87 LYS A CA 1
ATOM 689 C C . LYS A 1 87 ? -12.684 11.509 17.863 1.00 89.25 87 LYS A C 1
ATOM 691 O O . LYS A 1 87 ? -13.664 10.777 17.880 1.00 89.25 87 LYS A O 1
ATOM 696 N N . GLU A 1 88 ? -12.773 12.837 17.864 1.00 93.50 88 GLU A N 1
ATOM 697 C CA . GLU A 1 88 ? -14.045 13.563 17.780 1.00 93.50 88 GLU A CA 1
ATOM 698 C C . GLU A 1 88 ? -14.614 13.537 16.356 1.00 93.50 88 GLU A C 1
ATOM 700 O O . GLU A 1 88 ? -15.821 13.385 16.188 1.00 93.50 88 GLU A O 1
ATOM 705 N N . GLU A 1 89 ? -13.748 13.631 15.342 1.00 94.94 89 GLU A N 1
ATOM 706 C CA . GLU A 1 89 ? -14.138 13.593 13.927 1.00 94.94 89 GLU A CA 1
ATOM 707 C C . GLU A 1 89 ? -14.563 12.194 13.474 1.00 94.94 89 GLU A C 1
ATOM 709 O O . GLU A 1 89 ? -15.550 12.049 12.757 1.00 94.94 89 GLU A O 1
ATOM 714 N N . ASP A 1 90 ? -13.818 11.164 13.882 1.00 91.94 90 ASP A N 1
ATOM 715 C CA . ASP A 1 90 ? -14.094 9.779 13.502 1.00 91.94 90 ASP A CA 1
ATOM 716 C C . ASP A 1 90 ? -13.716 8.813 14.641 1.00 91.94 90 ASP A C 1
ATOM 718 O O . ASP A 1 90 ? -12.587 8.310 14.714 1.00 91.94 90 ASP A O 1
ATOM 722 N N . PRO A 1 91 ? -14.657 8.537 15.563 1.00 89.88 91 PRO A N 1
ATOM 723 C CA . PRO A 1 91 ? -14.453 7.557 16.622 1.00 89.88 91 PRO A CA 1
ATOM 724 C C . PRO A 1 91 ? -14.252 6.124 16.100 1.00 89.88 91 PRO A C 1
ATOM 726 O O . PRO A 1 91 ? -13.518 5.359 16.730 1.00 89.88 91 PRO A O 1
ATOM 729 N N . ASP A 1 92 ? -14.881 5.755 14.973 1.00 88.50 92 ASP A N 1
ATOM 730 C CA . ASP A 1 92 ? -14.824 4.398 14.404 1.00 88.50 92 ASP A CA 1
ATOM 731 C C . ASP A 1 92 ? -13.423 4.054 13.890 1.00 88.50 92 ASP A C 1
ATOM 733 O O . ASP A 1 92 ? -12.991 2.904 13.988 1.00 88.50 92 ASP A O 1
ATOM 737 N N . PHE A 1 93 ? -12.655 5.053 13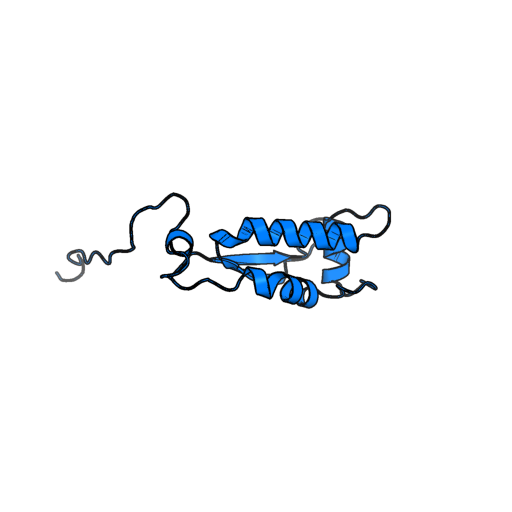.445 1.00 90.62 93 PHE A N 1
ATOM 738 C CA . PHE A 1 93 ? -11.248 4.885 13.078 1.00 90.62 93 PHE A CA 1
ATOM 739 C C . PHE A 1 93 ? -10.412 4.204 14.176 1.00 90.62 93 PHE A C 1
ATOM 741 O O . PHE A 1 93 ? -9.447 3.487 13.896 1.00 90.62 93 PHE A O 1
ATOM 748 N N . TYR A 1 94 ? -10.769 4.444 15.438 1.00 88.62 94 TYR A N 1
ATOM 749 C CA . TYR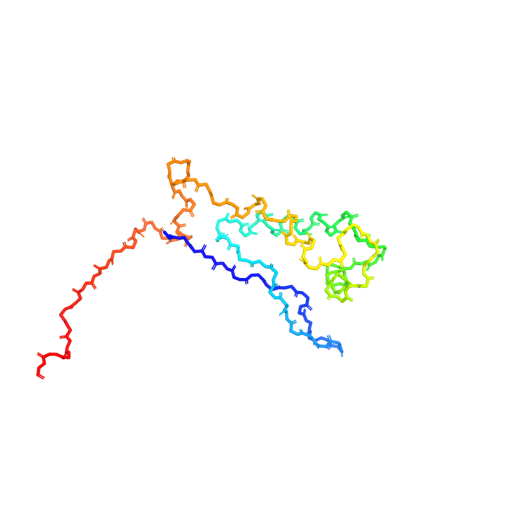 A 1 94 ? -10.058 3.935 16.607 1.00 88.62 94 TYR A CA 1
ATOM 750 C C . TYR A 1 94 ? -10.591 2.593 17.118 1.00 88.62 94 TYR A C 1
ATOM 752 O O . TYR A 1 94 ? -10.040 2.063 18.086 1.00 88.62 94 TYR A O 1
ATOM 760 N N . LEU A 1 95 ? -11.631 2.049 16.486 1.00 84.75 95 LEU A N 1
ATOM 761 C CA . LEU A 1 95 ? -12.170 0.724 16.764 1.00 84.75 95 LEU A CA 1
ATOM 762 C C . LEU A 1 95 ? -11.532 -0.307 15.831 1.00 84.75 95 LEU A C 1
ATOM 764 O O . LEU A 1 95 ? -11.259 -0.033 14.659 1.00 84.75 95 LEU A O 1
ATOM 768 N N . ASP A 1 96 ? -11.282 -1.503 16.356 1.00 74.56 96 ASP A N 1
ATOM 769 C CA . ASP A 1 96 ? -10.772 -2.601 15.540 1.00 74.56 96 ASP A CA 1
ATOM 770 C C . ASP A 1 96 ? -11.904 -3.239 14.723 1.00 74.56 96 ASP A C 1
ATOM 772 O O . ASP A 1 96 ? -13.080 -3.187 15.097 1.00 74.56 96 ASP A O 1
ATOM 776 N N . TYR A 1 97 ? -11.567 -3.862 13.596 1.00 75.62 97 TYR A N 1
ATOM 777 C CA . TYR A 1 97 ? -12.557 -4.608 12.827 1.00 75.62 97 TYR A CA 1
ATOM 778 C C . TYR A 1 97 ? -13.055 -5.807 13.642 1.00 75.62 97 TYR A C 1
ATOM 780 O O . TYR A 1 97 ? -12.286 -6.699 13.986 1.00 75.62 97 TYR A O 1
ATOM 788 N N . GLY A 1 98 ? -14.359 -5.842 13.928 1.00 71.75 98 GLY A N 1
ATOM 789 C CA . GLY A 1 98 ? -14.986 -6.941 14.669 1.00 71.75 98 GLY A CA 1
ATOM 790 C C . GLY A 1 98 ? -14.885 -6.840 16.195 1.00 71.75 98 GLY A C 1
ATOM 791 O O . GLY A 1 98 ? -15.263 -7.793 16.871 1.00 71.75 98 GLY A O 1
ATOM 792 N N . SER A 1 99 ? -14.423 -5.709 16.741 1.00 67.06 99 SER A N 1
ATOM 793 C CA . SER A 1 99 ? -14.462 -5.427 18.179 1.00 67.06 99 SER A CA 1
ATOM 794 C C . SER A 1 99 ? -15.156 -4.094 18.437 1.00 67.06 99 SER A C 1
ATOM 796 O O . SER A 1 99 ? -14.637 -3.032 18.104 1.00 67.06 99 SER A O 1
ATOM 798 N N . ASP A 1 100 ? -16.311 -4.149 19.088 1.00 66.88 100 ASP A N 1
ATOM 799 C CA . ASP A 1 100 ? -17.024 -2.985 19.624 1.00 66.88 100 ASP A CA 1
ATOM 800 C C . ASP A 1 100 ? -16.485 -2.547 20.996 1.00 66.88 100 ASP A C 1
ATOM 802 O O . ASP A 1 100 ? -16.839 -1.489 21.519 1.00 66.88 100 ASP A O 1
ATOM 806 N N . THR A 1 101 ? -15.626 -3.369 21.601 1.00 61.41 101 THR A N 1
ATOM 807 C CA . THR A 1 101 ? -15.239 -3.213 22.994 1.00 61.41 101 THR A CA 1
ATOM 808 C C . THR A 1 101 ? -13.985 -2.358 23.116 1.00 61.41 101 THR A C 1
ATOM 810 O O . THR A 1 101 ? -12.934 -2.658 22.546 1.00 61.41 101 THR A O 1
ATOM 813 N N . SER A 1 102 ? -14.064 -1.297 23.915 1.00 63.22 102 SER A N 1
ATOM 814 C CA . SER A 1 102 ? -12.895 -0.512 24.312 1.00 63.22 102 SER A CA 1
ATOM 815 C C . SER A 1 102 ? -11.909 -1.401 25.079 1.00 63.22 102 SER A C 1
ATOM 817 O O . SER A 1 102 ? -12.318 -2.226 25.900 1.00 63.22 102 SER A O 1
ATOM 819 N N . TYR A 1 103 ? -10.603 -1.209 24.879 1.00 60.56 103 TYR A N 1
ATOM 820 C CA . TYR A 1 103 ? -9.591 -1.865 25.710 1.00 60.56 103 TYR A CA 1
ATOM 821 C C . TYR A 1 103 ? -9.783 -1.479 27.186 1.00 60.56 103 TYR A C 1
ATOM 823 O O . TYR A 1 103 ? -9.781 -0.295 27.523 1.00 60.56 103 TYR A O 1
ATOM 831 N N . HIS A 1 104 ? -9.921 -2.476 28.060 1.00 58.41 104 HIS A N 1
ATOM 832 C CA . HIS A 1 104 ? -9.966 -2.301 29.511 1.00 58.41 104 HIS A CA 1
ATOM 833 C C . HIS A 1 104 ? -8.859 -3.142 30.147 1.00 58.41 104 HIS A C 1
ATOM 835 O O . HIS A 1 104 ? -8.822 -4.361 29.973 1.00 58.41 104 HIS A O 1
ATOM 841 N N . THR A 1 105 ? -7.975 -2.515 30.925 1.00 60.50 105 THR A N 1
ATOM 842 C CA . THR A 1 105 ? -7.020 -3.242 31.768 1.00 60.50 105 THR A CA 1
ATOM 843 C C . THR A 1 105 ? -7.784 -3.995 32.853 1.00 60.50 105 THR A C 1
ATOM 845 O O . THR A 1 105 ? -8.294 -3.383 33.791 1.00 60.50 105 THR A O 1
ATOM 848 N N . LYS A 1 106 ? -7.860 -5.322 32.739 1.00 64.00 106 LYS A N 1
ATOM 849 C CA . LYS A 1 106 ? -8.321 -6.190 33.824 1.00 64.00 106 LYS A CA 1
ATOM 850 C C . LYS A 1 106 ? -7.104 -6.707 34.582 1.00 64.00 106 LYS A C 1
ATOM 852 O O . LYS A 1 106 ? -6.386 -7.573 34.094 1.00 64.00 106 LYS A O 1
ATOM 857 N N . THR A 1 107 ? -6.865 -6.173 35.772 1.00 68.94 107 THR A N 1
ATOM 858 C CA . THR A 1 107 ? -5.910 -6.734 36.730 1.00 68.94 107 THR A CA 1
ATOM 859 C C . THR A 1 107 ? -6.554 -7.933 37.425 1.00 68.94 107 THR A C 1
ATOM 861 O O . THR A 1 107 ? -7.478 -7.780 38.221 1.00 68.94 107 THR A O 1
ATOM 864 N N . GLY A 1 108 ? -6.099 -9.145 37.099 1.00 73.31 108 GLY A N 1
ATOM 865 C CA . GLY A 1 108 ? -6.408 -10.346 37.881 1.00 73.31 108 GLY A CA 1
ATOM 866 C C . GLY A 1 108 ? -5.577 -10.397 39.167 1.00 73.31 108 GLY A C 1
ATOM 867 O O . GLY A 1 108 ? -4.526 -9.758 39.248 1.00 73.31 108 GLY A O 1
ATOM 868 N N . LYS A 1 109 ? -6.016 -11.165 40.176 1.00 69.00 109 LYS A N 1
ATOM 869 C CA . LYS A 1 109 ? -5.131 -11.537 41.293 1.00 69.00 109 LYS A CA 1
ATOM 870 C C . LYS A 1 109 ? -3.959 -12.327 40.705 1.00 69.00 109 LYS A C 1
ATOM 872 O O . LYS A 1 109 ? -4.177 -13.392 40.141 1.00 69.00 109 LYS A O 1
ATOM 877 N N . GLY A 1 110 ? -2.749 -11.781 40.794 1.00 63.47 110 GLY A N 1
ATOM 878 C CA . GLY A 1 110 ? -1.544 -12.475 40.354 1.00 63.47 110 GLY A CA 1
ATOM 879 C C . GLY A 1 110 ? -1.320 -13.728 41.196 1.00 63.47 110 GLY A C 1
ATOM 880 O O . GLY A 1 110 ? -1.342 -13.657 42.421 1.00 63.47 110 GLY A O 1
ATOM 881 N N . GLU A 1 111 ? -1.097 -14.861 40.540 1.00 62.16 111 GLU A N 1
ATOM 882 C CA . GLU A 1 111 ? -0.812 -16.145 41.199 1.00 62.16 111 GLU A CA 1
ATOM 883 C C . GLU A 1 111 ? 0.621 -16.203 41.768 1.00 62.16 111 GLU A C 1
ATOM 885 O O . GLU A 1 111 ? 0.955 -17.104 42.527 1.00 62.16 111 GLU A O 1
ATOM 890 N N . CYS A 1 112 ? 1.462 -15.208 41.459 1.00 62.38 112 CYS A N 1
ATOM 891 C CA . CYS A 1 112 ? 2.871 -15.142 41.865 1.00 62.38 112 CYS A CA 1
ATOM 892 C C . CYS A 1 112 ? 3.119 -14.333 43.154 1.00 62.38 112 CYS A C 1
ATOM 894 O O . CYS A 1 112 ? 4.161 -13.695 43.289 1.00 62.38 112 CYS A O 1
ATOM 896 N N . ALA A 1 113 ? 2.162 -14.318 44.081 1.00 52.03 113 ALA A N 1
ATOM 897 C CA . ALA A 1 113 ? 2.322 -13.721 45.409 1.00 52.03 113 ALA A CA 1
ATOM 898 C C . ALA A 1 113 ? 1.847 -14.693 46.503 1.00 52.03 113 ALA A C 1
ATOM 900 O O . ALA A 1 113 ? 1.010 -14.336 47.334 1.00 52.03 113 ALA A O 1
ATOM 901 N N . ALA A 1 114 ? 2.351 -15.928 46.456 1.00 44.41 114 ALA A N 1
ATOM 902 C CA . ALA A 1 114 ? 2.211 -16.927 47.513 1.00 44.41 114 ALA A CA 1
ATOM 903 C C . ALA A 1 114 ? 3.594 -17.311 48.044 1.00 44.41 114 ALA A C 1
ATOM 905 O O . ALA A 1 114 ? 4.507 -17.486 47.203 1.00 44.41 114 ALA A O 1
#

InterPro domains:
  IPR045854 Nitrite and sulphite reductase 4Fe-4S domain-like superfamily [G3DSA:3.30.413.10] (1-63)
  IPR045854 Nitrite and sulphite reductase 4Fe-4S domain-like superfamily [SSF56014] (4-62)

Organism: NCBI:txid1502293